Protein AF-A0A2E3CVV0-F1 (afdb_monomer)

Solvent-accessible surface area (backbone atoms only — not comparable to full-atom values): 10027 Å² total; per-residue (Å²): 138,84,68,78,67,68,61,59,61,60,56,59,52,54,53,59,51,50,53,52,52,54,53,58,74,68,54,82,71,82,82,63,102,51,69,77,78,46,50,66,54,51,52,50,51,53,50,53,51,46,52,53,47,38,51,51,54,25,54,55,29,40,74,74,34,69,70,51,14,52,44,26,61,72,45,52,31,55,51,50,50,51,52,53,50,51,54,51,49,54,51,52,52,51,52,51,50,56,50,50,53,55,56,52,54,54,53,51,53,55,52,49,54,54,51,54,55,48,48,54,50,51,50,51,53,51,52,56,55,71,70,46,87,83,75,82,71,86,88,84,85,81,87,88,80,83,79,90,76,82,82,81,72,91,78,75,91,75,87,80,90,82,84,136

Sequence (164 aa):
MMSREQRRHRFSRAGNTAHGYFNALFDFSFTKFITVQMFPVLYGVILASTLIGVIYFTVEAFLTSWWRGLFYLFVAGPVGFITVATITRALMEFYLVVFHIYEDMEEIRVISKRFSGLSESVESVAGITRRLPFLNGTNGKAPKDEPLAENPRTRRRRNKVEPY

Structure (mmCIF, N/CA/C/O backbone):
data_AF-A0A2E3CVV0-F1
#
_entry.id   AF-A0A2E3CVV0-F1
#
loop_
_atom_site.group_PDB
_atom_site.id
_atom_site.type_symbol
_atom_site.label_atom_id
_atom_site.label_alt_id
_atom_site.label_comp_id
_atom_site.label_asym_id
_atom_site.label_entity_id
_atom_site.label_seq_id
_atom_site.pdbx_PDB_ins_code
_atom_site.Cartn_x
_atom_site.Cartn_y
_atom_site.Cartn_z
_atom_site.occupancy
_atom_site.B_iso_or_equiv
_atom_site.auth_seq_id
_atom_site.auth_comp_id
_atom_site.auth_asym_id
_atom_site.auth_atom_id
_atom_site.pdbx_PDB_model_num
ATOM 1 N N . MET A 1 1 ? 20.629 -37.872 17.074 1.00 48.44 1 MET A N 1
ATOM 2 C CA . MET A 1 1 ? 19.850 -38.228 15.865 1.00 48.44 1 MET A CA 1
ATOM 3 C C . MET A 1 1 ? 18.415 -37.759 16.065 1.00 48.44 1 MET A C 1
ATOM 5 O O . MET A 1 1 ? 17.728 -38.307 16.911 1.00 48.44 1 MET A O 1
ATOM 9 N N . MET A 1 2 ? 17.994 -36.692 15.382 1.00 48.34 2 MET A N 1
ATOM 10 C CA . MET A 1 2 ? 16.674 -36.071 15.574 1.00 48.34 2 MET A CA 1
ATOM 11 C C . MET A 1 2 ? 15.685 -36.640 14.539 1.00 48.34 2 MET A C 1
ATOM 13 O O . MET A 1 2 ? 15.978 -36.632 13.342 1.00 48.34 2 MET A O 1
ATOM 17 N N . SER A 1 3 ? 14.571 -37.208 15.016 1.00 57.06 3 SER A N 1
ATOM 18 C CA . SER A 1 3 ? 13.634 -38.053 14.252 1.00 57.06 3 SER A CA 1
ATOM 19 C C . SER A 1 3 ? 12.920 -37.310 13.111 1.00 57.06 3 SER A C 1
ATOM 21 O O . SER A 1 3 ? 12.426 -36.192 13.270 1.00 57.06 3 SER A O 1
ATOM 23 N N . ARG A 1 4 ? 12.827 -37.977 11.952 1.00 62.34 4 ARG A N 1
ATOM 24 C CA . ARG A 1 4 ? 12.229 -37.494 10.691 1.00 62.34 4 ARG A CA 1
ATOM 25 C C . ARG A 1 4 ? 10.719 -37.205 10.783 1.00 62.34 4 ARG A C 1
ATOM 27 O O . ARG A 1 4 ? 10.177 -36.558 9.888 1.00 62.34 4 ARG A O 1
ATOM 34 N N . GLU A 1 5 ? 10.050 -37.613 11.859 1.00 58.28 5 GLU A N 1
ATOM 35 C CA . GLU A 1 5 ? 8.601 -37.435 12.048 1.00 58.28 5 GLU A CA 1
ATOM 36 C C . GLU A 1 5 ? 8.200 -36.021 12.494 1.00 58.28 5 GLU A C 1
ATOM 38 O O . GLU A 1 5 ? 7.159 -35.516 12.071 1.00 58.28 5 GLU A O 1
ATOM 43 N N . GLN A 1 6 ? 9.050 -35.303 13.238 1.00 57.31 6 GLN A N 1
ATOM 44 C CA . GLN A 1 6 ? 8.729 -33.937 13.686 1.00 57.31 6 GLN A CA 1
ATOM 45 C C . GLN A 1 6 ? 8.716 -32.904 12.549 1.00 57.31 6 GLN A C 1
ATOM 47 O O . GLN A 1 6 ? 8.021 -31.889 12.646 1.00 57.31 6 GLN A O 1
ATOM 52 N N . ARG A 1 7 ? 9.420 -33.155 11.433 1.00 56.53 7 ARG A N 1
ATOM 53 C CA . ARG A 1 7 ? 9.352 -32.268 10.259 1.00 56.53 7 ARG A CA 1
ATOM 54 C C . ARG A 1 7 ? 7.965 -32.270 9.621 1.00 56.53 7 ARG A C 1
ATOM 56 O O . ARG A 1 7 ? 7.523 -31.217 9.182 1.00 56.53 7 ARG A O 1
ATOM 63 N N . ARG A 1 8 ? 7.259 -33.403 9.590 1.00 58.50 8 ARG A N 1
ATOM 64 C CA . ARG A 1 8 ? 6.001 -33.531 8.832 1.00 58.50 8 ARG A CA 1
ATOM 65 C C . ARG A 1 8 ? 4.850 -32.708 9.425 1.00 58.50 8 ARG A C 1
ATOM 67 O O . ARG A 1 8 ? 4.084 -32.116 8.673 1.00 58.50 8 ARG A O 1
ATOM 74 N N . HIS A 1 9 ? 4.788 -32.553 10.748 1.00 51.44 9 HIS A N 1
ATOM 75 C CA . HIS A 1 9 ? 3.704 -31.802 11.397 1.00 51.44 9 HIS A CA 1
ATOM 76 C C . HIS A 1 9 ? 3.793 -30.272 11.255 1.00 51.44 9 HIS A C 1
ATOM 78 O O . HIS A 1 9 ? 2.755 -29.608 11.267 1.00 51.44 9 HIS A O 1
ATOM 84 N N . ARG A 1 10 ? 4.990 -29.685 11.086 1.00 53.00 10 ARG A N 1
ATOM 85 C CA . ARG A 1 10 ? 5.112 -28.231 10.842 1.00 53.00 10 ARG A CA 1
ATOM 86 C C . ARG A 1 10 ? 4.611 -27.830 9.455 1.00 53.00 10 ARG A C 1
ATOM 88 O O . ARG A 1 10 ? 4.008 -26.770 9.324 1.00 53.00 10 ARG A O 1
ATOM 95 N N . PHE A 1 11 ? 4.819 -28.674 8.445 1.00 53.50 11 PHE A N 1
ATOM 96 C CA . PHE A 1 11 ? 4.425 -28.355 7.071 1.00 53.50 11 PHE A CA 1
ATOM 97 C C . PHE A 1 11 ? 2.909 -28.471 6.840 1.00 53.50 11 PHE A C 1
ATOM 99 O O . PHE A 1 11 ? 2.345 -27.620 6.158 1.00 53.50 11 PHE A O 1
ATOM 106 N N . SER A 1 12 ? 2.215 -29.431 7.469 1.00 54.97 12 SER A N 1
ATOM 107 C CA . SER A 1 12 ? 0.751 -29.558 7.316 1.00 54.97 12 SER A CA 1
ATOM 108 C C . SER A 1 12 ? -0.053 -28.448 7.998 1.00 54.97 12 SER A C 1
ATOM 110 O O . SER A 1 12 ? -1.138 -28.115 7.529 1.00 54.97 12 SER A O 1
ATOM 112 N N . ARG A 1 13 ? 0.464 -27.828 9.070 1.00 56.12 13 ARG A N 1
ATOM 113 C CA . ARG A 1 13 ? -0.192 -26.653 9.670 1.00 56.12 13 ARG A CA 1
ATOM 114 C C . ARG A 1 13 ? -0.115 -25.430 8.757 1.00 56.12 13 ARG A C 1
ATOM 116 O O . ARG A 1 13 ? -1.115 -24.748 8.608 1.00 56.12 13 ARG A O 1
ATOM 123 N N . ALA A 1 14 ? 1.026 -25.192 8.108 1.00 54.91 14 ALA A N 1
ATOM 124 C CA . ALA A 1 14 ? 1.207 -24.041 7.221 1.00 54.91 14 ALA A CA 1
ATOM 125 C C . ALA A 1 14 ? 0.253 -24.059 6.009 1.00 54.91 14 ALA A C 1
ATOM 127 O O . ALA A 1 14 ? -0.273 -23.011 5.642 1.00 54.91 14 ALA A O 1
ATOM 128 N N . GLY A 1 15 ? -0.017 -25.239 5.434 1.00 56.47 15 GLY A N 1
ATOM 129 C CA . GLY A 1 15 ? -0.953 -25.389 4.313 1.00 56.47 15 GLY A CA 1
ATOM 130 C C . GLY A 1 15 ? -2.397 -25.040 4.684 1.00 56.47 15 GLY A C 1
ATOM 131 O O . GLY A 1 15 ? -3.024 -24.223 4.014 1.00 56.47 15 GLY A O 1
ATOM 132 N N . ASN A 1 16 ? -2.909 -25.577 5.796 1.00 62.16 16 ASN A N 1
ATOM 133 C CA . ASN A 1 16 ? -4.282 -25.296 6.234 1.00 62.16 16 ASN A CA 1
ATOM 134 C C . ASN A 1 16 ? -4.479 -23.830 6.651 1.00 62.16 16 ASN A C 1
ATOM 136 O O . ASN A 1 16 ? -5.544 -23.267 6.401 1.00 62.16 16 ASN A O 1
ATOM 140 N N . THR A 1 17 ? -3.460 -23.185 7.231 1.00 61.31 17 THR A N 1
ATOM 141 C CA . TH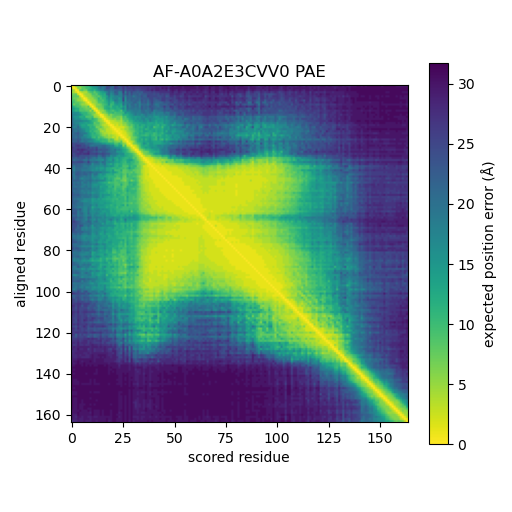R A 1 17 ? -3.536 -21.753 7.551 1.00 61.31 17 THR A CA 1
ATOM 142 C C . THR A 1 17 ? -3.510 -20.895 6.285 1.00 61.31 17 THR A C 1
ATOM 144 O O . THR A 1 17 ? -4.312 -19.974 6.174 1.00 61.31 17 THR A O 1
ATOM 147 N N . ALA A 1 18 ? -2.662 -21.222 5.299 1.00 59.72 18 ALA A N 1
ATOM 148 C CA . ALA A 1 18 ? -2.640 -20.537 4.003 1.00 59.72 18 ALA A CA 1
ATOM 149 C C . ALA A 1 18 ? -4.011 -20.592 3.311 1.00 59.72 18 ALA A C 1
ATOM 151 O O . ALA A 1 18 ? -4.519 -19.556 2.892 1.00 59.72 18 ALA A O 1
ATOM 152 N N . HIS A 1 19 ? -4.655 -21.764 3.275 1.00 62.66 19 HIS A N 1
ATOM 153 C CA . HIS A 1 19 ? -6.009 -21.908 2.730 1.00 62.66 19 HIS A CA 1
ATOM 154 C C . HIS A 1 19 ? -7.048 -21.045 3.463 1.00 62.66 19 HIS A C 1
ATOM 156 O O . HIS A 1 19 ? -7.883 -20.427 2.807 1.00 62.66 19 HIS A O 1
ATOM 162 N N . GLY A 1 20 ? -6.972 -20.938 4.794 1.00 65.06 20 GLY A N 1
ATOM 163 C CA . GLY A 1 20 ? -7.828 -20.031 5.568 1.00 65.06 20 GLY A CA 1
ATOM 164 C C . GLY A 1 20 ? -7.610 -18.550 5.232 1.00 65.06 20 GLY A C 1
ATOM 165 O O . GLY A 1 20 ? -8.580 -17.805 5.113 1.00 65.06 20 GLY A O 1
ATOM 166 N N . TYR A 1 21 ? -6.358 -18.128 5.013 1.00 58.56 21 TYR A N 1
ATOM 167 C CA . TYR A 1 21 ? -6.030 -16.755 4.605 1.00 58.56 21 TYR A CA 1
ATOM 168 C C . TYR A 1 21 ? -6.522 -16.422 3.194 1.00 58.56 21 TYR A C 1
ATOM 170 O O . TYR A 1 21 ? -7.064 -15.340 2.984 1.00 58.56 21 TYR A O 1
ATOM 178 N N . PHE A 1 22 ? -6.376 -17.343 2.238 1.00 65.75 22 PHE A N 1
ATOM 179 C CA . PHE A 1 22 ? -6.917 -17.154 0.889 1.00 65.75 22 PHE A CA 1
ATOM 180 C C . PHE A 1 22 ? -8.444 -17.080 0.905 1.00 65.75 22 PHE A C 1
ATOM 182 O O . PHE A 1 22 ? -9.014 -16.227 0.235 1.00 65.75 22 PHE A O 1
ATOM 189 N N . ASN A 1 23 ? -9.113 -17.906 1.711 1.00 64.38 23 ASN A N 1
ATOM 190 C CA . ASN A 1 23 ? -10.570 -17.863 1.811 1.00 64.38 23 ASN A CA 1
ATOM 191 C C . ASN A 1 23 ? -11.074 -16.551 2.447 1.00 64.38 23 ASN A C 1
ATOM 193 O O . ASN A 1 23 ? -12.105 -16.039 2.036 1.00 64.38 23 ASN A O 1
ATOM 197 N N . ALA A 1 24 ? -10.322 -15.973 3.393 1.00 60.75 24 ALA A N 1
ATOM 198 C CA . ALA A 1 24 ? -10.613 -14.652 3.960 1.00 60.75 24 ALA A CA 1
ATOM 199 C C . ALA A 1 24 ? -10.337 -13.494 2.976 1.00 60.75 24 ALA A C 1
ATOM 201 O O . ALA A 1 24 ? -11.062 -12.506 2.979 1.00 60.75 24 ALA A O 1
ATOM 202 N N . LEU A 1 25 ? -9.325 -13.620 2.108 1.00 59.69 25 LEU A N 1
ATOM 203 C CA . LEU A 1 25 ? -9.028 -12.662 1.029 1.00 59.69 25 LEU A CA 1
ATOM 204 C C . LEU A 1 25 ? -10.140 -12.580 -0.030 1.00 59.69 25 LEU A C 1
ATOM 206 O O . LEU A 1 25 ? -10.343 -11.518 -0.612 1.00 59.69 25 LEU A O 1
ATOM 210 N N . PHE A 1 26 ? -10.836 -13.691 -0.290 1.00 60.44 26 PHE A N 1
ATOM 211 C CA . PHE A 1 26 ? -11.958 -13.770 -1.234 1.00 60.44 26 PHE A CA 1
ATOM 212 C C . PHE A 1 26 ? -13.337 -13.646 -0.558 1.00 60.44 26 PHE A C 1
ATOM 214 O O . PHE A 1 26 ? -14.360 -13.821 -1.222 1.00 60.44 26 PHE A O 1
ATOM 221 N N . ASP A 1 27 ? -13.394 -13.323 0.738 1.00 57.69 27 ASP A N 1
ATOM 222 C CA . ASP A 1 27 ? -14.650 -13.034 1.431 1.00 57.69 27 ASP A CA 1
ATOM 223 C C . ASP A 1 27 ? -15.078 -11.579 1.166 1.00 57.69 27 ASP A C 1
ATOM 225 O O . ASP A 1 27 ? -14.748 -10.646 1.898 1.00 57.69 27 ASP A O 1
ATOM 229 N N . PHE A 1 28 ? -15.824 -11.378 0.078 1.00 51.34 28 PHE A N 1
ATOM 230 C CA . PHE A 1 28 ? -16.391 -10.085 -0.332 1.00 51.34 28 PHE A CA 1
ATOM 231 C C . PHE A 1 28 ? -17.618 -9.659 0.497 1.00 51.34 28 PHE A C 1
ATOM 233 O O . PHE A 1 28 ? -18.331 -8.734 0.112 1.00 51.34 28 PHE A O 1
ATOM 240 N N . SER A 1 29 ? -17.908 -10.333 1.614 1.00 47.19 29 SER A N 1
ATOM 241 C CA . SER A 1 29 ? -19.124 -10.100 2.396 1.00 47.19 29 SER A CA 1
ATOM 242 C C . SER A 1 29 ? -19.142 -8.750 3.127 1.00 47.19 29 SER A C 1
ATOM 244 O O . SER A 1 29 ? -20.225 -8.263 3.433 1.00 47.19 29 SER A O 1
ATOM 246 N N . PHE A 1 30 ? -17.997 -8.110 3.417 1.00 49.75 30 PHE A N 1
ATOM 247 C CA . PHE A 1 30 ? -17.892 -6.802 4.115 1.00 49.75 30 PHE A CA 1
ATOM 248 C C . PHE A 1 30 ? -18.774 -6.634 5.383 1.00 49.75 30 PHE A C 1
ATOM 250 O O . PHE A 1 30 ? -18.946 -5.525 5.879 1.00 49.75 30 PHE A O 1
ATOM 257 N N . THR A 1 31 ? -19.341 -7.711 5.940 1.00 46.03 31 THR A N 1
ATOM 258 C CA . THR A 1 31 ? -20.410 -7.638 6.958 1.00 46.03 31 THR A CA 1
ATOM 259 C C . THR A 1 31 ? -19.859 -7.725 8.386 1.00 46.03 31 THR A C 1
ATOM 261 O O . THR A 1 31 ? -20.591 -7.590 9.364 1.00 46.03 31 THR A O 1
ATOM 264 N N . LYS A 1 32 ? -18.546 -7.909 8.555 1.00 42.16 32 LYS A N 1
ATOM 265 C CA . LYS A 1 32 ? -17.911 -7.983 9.873 1.00 42.16 32 LYS A CA 1
ATOM 266 C C . LYS A 1 32 ? -16.689 -7.074 9.894 1.00 42.16 32 LYS A C 1
ATOM 268 O O . LYS A 1 32 ? -15.877 -7.142 8.979 1.00 42.16 32 LYS A O 1
ATOM 273 N N . PHE A 1 33 ? -16.571 -6.244 10.932 1.00 49.91 33 PHE A N 1
ATOM 274 C CA . PHE A 1 33 ? -15.426 -5.379 11.246 1.00 49.91 33 PHE A CA 1
ATOM 275 C C . PHE A 1 33 ? -14.129 -6.206 11.417 1.00 49.91 33 PHE A C 1
ATOM 277 O O . PHE A 1 33 ? -13.645 -6.427 12.520 1.00 49.91 33 PHE A O 1
ATOM 284 N N . ILE A 1 34 ? -13.599 -6.719 10.304 1.00 52.84 34 ILE A N 1
ATOM 285 C CA . ILE A 1 34 ? -12.354 -7.496 10.147 1.00 52.84 34 ILE A CA 1
ATOM 286 C C . ILE A 1 34 ? -11.279 -6.604 9.481 1.00 52.84 34 ILE A C 1
ATOM 288 O O . ILE A 1 34 ? -10.217 -7.059 9.063 1.00 52.84 34 ILE A O 1
ATOM 292 N N . THR A 1 35 ? -11.526 -5.296 9.382 1.00 59.22 35 THR A N 1
ATOM 293 C CA . THR A 1 35 ? -10.720 -4.368 8.582 1.00 59.22 35 THR A CA 1
ATOM 294 C C . THR A 1 35 ? -9.247 -4.346 9.020 1.00 59.22 35 THR A C 1
ATOM 296 O O . THR A 1 35 ? -8.372 -4.418 8.163 1.00 59.22 35 THR A O 1
ATOM 299 N N . VAL A 1 36 ? -8.941 -4.378 10.330 1.00 62.25 36 VAL A N 1
ATOM 300 C CA . VAL A 1 36 ? -7.543 -4.337 10.822 1.00 62.25 36 VAL A CA 1
ATOM 301 C C . VAL A 1 36 ? -6.737 -5.586 10.489 1.00 62.25 36 VAL A C 1
ATOM 303 O O . VAL A 1 36 ? -5.564 -5.498 10.128 1.00 62.25 36 VAL A O 1
ATOM 306 N N . GLN A 1 37 ? -7.361 -6.760 10.578 1.00 64.38 37 GLN A N 1
ATOM 307 C CA . GLN A 1 37 ? -6.665 -8.034 10.400 1.00 64.38 37 GLN A CA 1
ATOM 308 C C . GLN A 1 37 ? -6.248 -8.276 8.941 1.00 64.38 37 GLN A C 1
ATOM 310 O O . GLN A 1 37 ? -5.296 -9.016 8.687 1.00 64.38 37 GLN A O 1
ATOM 315 N N . MET A 1 38 ? -6.937 -7.650 7.983 1.00 68.19 38 MET A N 1
ATOM 316 C CA . MET A 1 38 ? -6.670 -7.812 6.552 1.00 68.19 38 MET A CA 1
ATOM 317 C C . MET A 1 38 ? -5.581 -6.873 6.019 1.00 68.19 38 MET A C 1
ATOM 319 O O . MET A 1 38 ? -4.959 -7.206 5.010 1.00 68.19 38 MET A O 1
ATOM 323 N N . PHE A 1 39 ? -5.273 -5.753 6.687 1.00 77.06 39 PHE A N 1
ATOM 324 C CA . PHE A 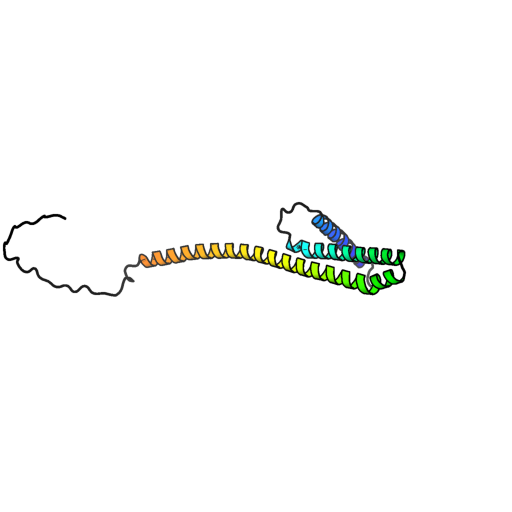1 39 ? -4.254 -4.808 6.197 1.00 77.06 39 PHE A CA 1
ATOM 325 C C . PHE A 1 39 ? -2.853 -5.419 6.010 1.00 77.06 39 PHE A C 1
ATOM 327 O O . PHE A 1 39 ? -2.247 -5.153 4.970 1.00 77.06 39 PHE A O 1
ATOM 334 N N . PRO A 1 40 ? -2.320 -6.271 6.914 1.00 77.00 40 PRO A N 1
ATOM 335 C CA . PRO A 1 40 ? -1.025 -6.918 6.692 1.00 77.00 40 PRO A CA 1
ATOM 336 C C . PRO A 1 40 ? -1.024 -7.831 5.462 1.00 77.00 40 PRO A C 1
ATOM 338 O O . PRO A 1 40 ? -0.031 -7.905 4.737 1.00 77.00 40 PRO A O 1
ATOM 341 N N . VAL A 1 41 ? -2.147 -8.508 5.212 1.00 80.56 41 VAL A N 1
ATOM 342 C CA . VAL A 1 41 ? -2.311 -9.400 4.061 1.00 80.56 41 VAL A CA 1
ATOM 343 C C . VAL A 1 41 ? -2.379 -8.583 2.774 1.00 80.56 41 VAL A C 1
ATOM 345 O O . VAL A 1 41 ? -1.648 -8.871 1.828 1.00 80.56 41 VAL A O 1
ATOM 348 N N . LEU A 1 42 ? -3.185 -7.520 2.758 1.00 84.56 42 LEU A N 1
ATOM 349 C CA . LEU A 1 42 ? -3.311 -6.611 1.621 1.00 84.56 42 LEU A CA 1
ATOM 350 C C . LEU A 1 42 ? -1.972 -5.942 1.278 1.00 84.56 42 LEU A C 1
ATOM 352 O O . LEU A 1 42 ? -1.576 -5.922 0.113 1.00 84.56 42 LEU A O 1
ATOM 356 N N . TYR A 1 43 ? -1.236 -5.471 2.287 1.00 85.88 43 TYR A N 1
ATOM 357 C CA . TYR A 1 43 ? 0.119 -4.945 2.117 1.00 85.88 43 TYR A CA 1
ATOM 358 C C . TYR A 1 43 ? 1.054 -5.982 1.480 1.00 85.88 43 TYR A C 1
ATOM 360 O O . TYR A 1 43 ? 1.762 -5.672 0.521 1.00 85.88 43 TYR A O 1
ATOM 368 N N . GLY A 1 44 ? 1.017 -7.227 1.966 1.00 85.19 44 GLY A N 1
ATOM 369 C CA . GLY A 1 44 ? 1.797 -8.330 1.406 1.00 85.19 44 GLY A CA 1
ATOM 370 C C . GLY A 1 44 ? 1.460 -8.622 -0.059 1.00 85.19 44 GLY A C 1
ATOM 371 O O . GLY A 1 44 ? 2.370 -8.786 -0.871 1.00 85.19 44 GLY A O 1
ATOM 372 N N . VAL A 1 45 ? 0.173 -8.631 -0.420 1.00 89.12 45 VAL A N 1
ATOM 373 C CA . VAL A 1 45 ? -0.286 -8.852 -1.802 1.00 89.12 45 VAL A CA 1
ATOM 374 C C . VAL A 1 45 ? 0.154 -7.714 -2.725 1.00 89.12 45 VAL A C 1
ATOM 376 O O . VAL A 1 45 ? 0.663 -7.983 -3.815 1.00 89.12 45 VAL A O 1
ATOM 379 N N . ILE A 1 46 ? 0.018 -6.455 -2.298 1.00 90.81 46 ILE A N 1
ATOM 380 C CA . ILE A 1 46 ? 0.451 -5.288 -3.085 1.00 90.81 46 ILE A CA 1
ATOM 381 C C . ILE A 1 46 ? 1.968 -5.315 -3.290 1.00 90.81 46 ILE A C 1
ATOM 383 O O . ILE A 1 46 ? 2.433 -5.129 -4.416 1.00 90.81 46 ILE A O 1
ATOM 387 N N . LEU A 1 47 ? 2.750 -5.606 -2.246 1.00 91.75 47 LEU A N 1
ATOM 388 C CA . LEU A 1 47 ? 4.206 -5.719 -2.365 1.00 91.75 47 LEU A CA 1
ATOM 389 C C . LEU A 1 47 ? 4.632 -6.859 -3.286 1.00 91.75 47 LEU A C 1
ATOM 391 O O . LEU A 1 47 ? 5.496 -6.657 -4.138 1.00 91.75 47 LEU A O 1
ATOM 395 N N . ALA A 1 48 ? 4.032 -8.041 -3.139 1.00 93.44 48 ALA A N 1
ATOM 396 C CA . ALA A 1 48 ? 4.329 -9.178 -4.002 1.00 93.44 48 ALA A CA 1
ATOM 397 C C . ALA A 1 48 ? 4.000 -8.857 -5.467 1.00 93.44 48 ALA A C 1
ATOM 399 O O . ALA A 1 48 ? 4.820 -9.096 -6.353 1.00 93.44 48 ALA A O 1
ATOM 400 N N . SER A 1 49 ? 2.845 -8.236 -5.712 1.00 94.50 49 SER A N 1
ATOM 401 C CA . SER A 1 49 ? 2.427 -7.799 -7.050 1.00 94.50 49 SER A CA 1
ATOM 402 C C . SER A 1 49 ? 3.375 -6.745 -7.623 1.00 94.50 49 SER A C 1
ATOM 404 O O . SER A 1 49 ? 3.755 -6.823 -8.788 1.00 94.50 49 SER A O 1
ATOM 406 N N . THR A 1 50 ? 3.822 -5.796 -6.797 1.00 94.88 50 THR A N 1
ATOM 407 C CA . THR A 1 50 ? 4.797 -4.767 -7.189 1.00 94.88 50 THR A CA 1
ATOM 408 C C . THR A 1 50 ? 6.141 -5.395 -7.545 1.00 94.88 50 THR A C 1
ATOM 410 O O . THR A 1 50 ? 6.731 -5.034 -8.558 1.00 94.88 50 THR A O 1
ATOM 413 N N . LEU A 1 51 ? 6.614 -6.365 -6.759 1.00 94.75 51 LEU A N 1
ATOM 414 C CA . LEU A 1 51 ? 7.867 -7.069 -7.028 1.00 94.75 51 LEU A CA 1
ATOM 415 C C . LEU A 1 51 ? 7.811 -7.815 -8.367 1.00 94.75 51 LEU A C 1
ATOM 417 O O . LEU A 1 51 ? 8.732 -7.702 -9.176 1.00 94.75 51 LEU A O 1
ATOM 421 N N . ILE A 1 52 ? 6.708 -8.525 -8.625 1.00 97.06 52 ILE A N 1
ATOM 422 C CA . ILE A 1 52 ? 6.465 -9.201 -9.906 1.00 97.06 52 ILE A CA 1
ATOM 423 C C . ILE A 1 52 ? 6.426 -8.177 -11.049 1.00 97.06 52 ILE A C 1
ATOM 425 O O . ILE A 1 52 ? 7.069 -8.385 -12.077 1.00 97.06 52 ILE A O 1
ATOM 429 N N . GLY A 1 53 ? 5.733 -7.051 -10.857 1.00 96.00 53 GLY A N 1
ATOM 430 C CA . GLY A 1 53 ? 5.668 -5.962 -11.831 1.00 96.00 53 GLY A CA 1
ATOM 431 C C . GLY A 1 53 ? 7.045 -5.386 -12.165 1.00 96.00 53 GLY A C 1
ATOM 432 O O . GLY A 1 53 ? 7.382 -5.243 -13.337 1.00 96.00 53 GLY A O 1
ATOM 433 N N . VAL A 1 54 ? 7.883 -5.120 -11.161 1.00 95.69 54 VAL A N 1
ATOM 434 C CA . VAL A 1 54 ? 9.252 -4.612 -11.361 1.00 95.69 54 VAL A CA 1
ATOM 435 C C . VAL A 1 54 ? 10.100 -5.595 -12.164 1.00 95.69 54 VAL A C 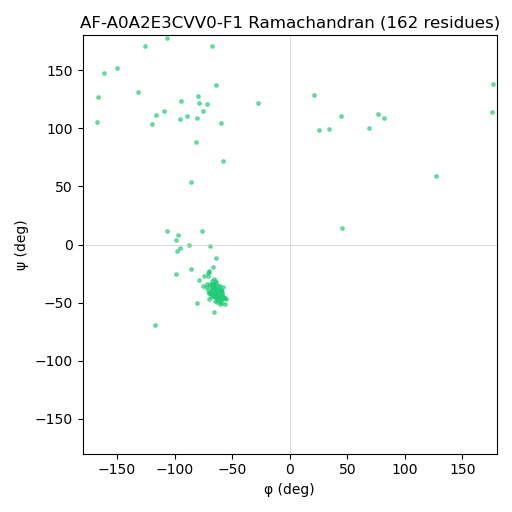1
ATOM 437 O O . VAL A 1 54 ? 10.817 -5.176 -13.074 1.00 95.69 54 VAL A O 1
ATOM 440 N N . ILE A 1 5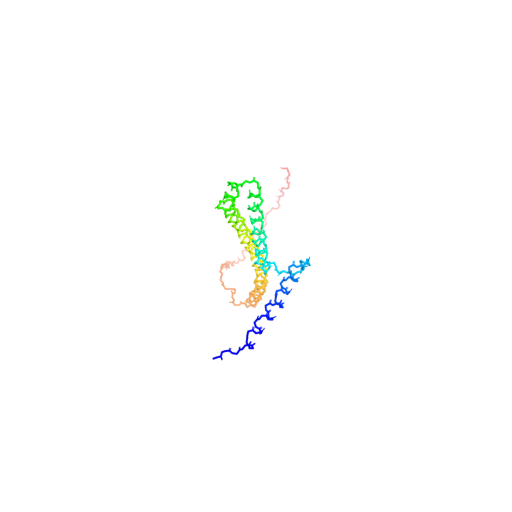5 ? 10.005 -6.895 -11.871 1.00 96.12 55 ILE A N 1
ATOM 441 C CA . ILE A 1 55 ? 10.707 -7.930 -12.642 1.00 96.12 55 ILE A CA 1
ATOM 442 C C . ILE A 1 55 ? 10.217 -7.925 -14.093 1.00 96.12 55 ILE A C 1
ATOM 444 O O . ILE A 1 55 ? 11.038 -7.894 -15.008 1.00 96.12 55 ILE A O 1
ATOM 448 N N . TYR A 1 56 ? 8.900 -7.893 -14.307 1.00 96.75 56 TYR A N 1
ATOM 449 C CA . TYR A 1 56 ? 8.302 -7.838 -15.641 1.00 96.75 56 TYR A CA 1
ATOM 450 C C . TYR A 1 56 ? 8.803 -6.630 -16.449 1.00 96.75 56 TYR A C 1
ATOM 452 O O . TYR A 1 56 ? 9.318 -6.806 -17.553 1.00 96.75 56 TYR A O 1
ATOM 460 N N . PHE A 1 57 ? 8.744 -5.422 -15.879 1.00 94.06 57 PHE A N 1
ATOM 461 C CA . PHE A 1 57 ? 9.229 -4.205 -16.543 1.00 94.06 57 PHE A CA 1
ATOM 462 C C . PHE A 1 57 ? 10.736 -4.230 -16.793 1.00 94.06 57 PHE A C 1
ATOM 464 O O . PHE A 1 57 ? 11.209 -3.721 -17.804 1.00 94.06 57 PHE A O 1
ATOM 471 N N . THR A 1 58 ? 11.504 -4.845 -15.895 1.00 94.94 58 THR A N 1
ATOM 472 C CA . THR A 1 58 ? 12.950 -4.988 -16.072 1.00 94.94 58 THR A CA 1
ATOM 473 C C . THR A 1 58 ? 13.265 -5.906 -17.253 1.00 94.94 58 THR A C 1
ATOM 475 O O . THR A 1 58 ? 14.102 -5.563 -18.086 1.00 94.94 58 THR A O 1
ATOM 478 N N . VAL A 1 59 ? 12.571 -7.042 -17.375 1.00 96.06 59 VAL A N 1
ATOM 479 C CA . VAL A 1 59 ? 12.723 -7.956 -18.519 1.00 96.06 59 VAL A CA 1
ATOM 480 C C . VAL A 1 59 ? 12.316 -7.266 -19.824 1.00 96.06 59 VAL A C 1
ATOM 482 O O . VAL A 1 59 ? 13.071 -7.309 -20.792 1.00 96.06 59 VAL A O 1
ATOM 485 N N . GLU A 1 60 ? 11.178 -6.573 -19.846 1.00 96.19 60 GLU A N 1
ATOM 486 C CA . GLU A 1 60 ? 10.704 -5.813 -21.014 1.00 96.19 60 GLU A CA 1
ATOM 487 C C . GLU A 1 60 ? 11.698 -4.714 -21.438 1.00 96.19 60 GLU A C 1
ATOM 489 O O . GLU A 1 60 ? 12.000 -4.548 -22.626 1.00 96.19 60 GLU A O 1
ATOM 494 N N . ALA A 1 61 ? 12.316 -4.038 -20.466 1.00 94.81 61 ALA A N 1
ATOM 495 C CA . ALA A 1 61 ? 13.371 -3.063 -20.714 1.00 94.81 61 ALA A CA 1
ATOM 496 C C . ALA A 1 61 ? 14.619 -3.690 -21.362 1.00 94.81 61 ALA A C 1
ATOM 498 O O . ALA A 1 61 ? 15.166 -3.094 -22.294 1.00 94.81 61 ALA A O 1
ATOM 499 N N . PHE A 1 62 ? 15.044 -4.884 -20.927 1.00 95.44 62 PHE A N 1
ATOM 500 C CA . PHE A 1 62 ? 16.163 -5.614 -21.542 1.00 95.44 62 PHE A CA 1
ATOM 501 C C . PHE A 1 62 ? 15.862 -6.083 -22.969 1.00 95.44 62 PHE A C 1
ATOM 503 O O . PHE A 1 62 ? 16.759 -6.052 -23.810 1.00 95.44 62 PHE A O 1
ATOM 510 N N . LEU A 1 63 ? 14.617 -6.480 -23.252 1.00 95.75 63 LEU A N 1
ATOM 511 C CA . LEU A 1 63 ? 14.188 -6.856 -24.605 1.00 95.75 63 LEU A CA 1
ATOM 512 C C . LEU A 1 63 ? 14.212 -5.664 -25.569 1.00 95.75 63 LEU A C 1
ATOM 514 O O . LEU A 1 63 ? 14.448 -5.842 -26.761 1.00 95.75 63 LEU A O 1
ATOM 518 N N . THR A 1 64 ? 13.999 -4.452 -25.054 1.00 93.81 64 THR A N 1
ATOM 519 C CA . THR A 1 64 ? 14.042 -3.226 -25.857 1.00 93.81 64 THR A CA 1
ATOM 520 C C . THR A 1 64 ? 15.473 -2.744 -26.087 1.00 93.81 64 THR A C 1
ATOM 522 O O . THR A 1 64 ? 15.851 -2.440 -27.218 1.00 93.81 64 THR A O 1
ATOM 525 N N . SER A 1 65 ? 16.286 -2.630 -25.031 1.00 94.44 65 SER A N 1
ATOM 526 C CA . SER A 1 65 ? 17.708 -2.308 -25.173 1.00 94.44 65 SER A CA 1
ATOM 527 C C . SER A 1 65 ? 18.528 -2.669 -23.937 1.00 94.44 65 SER A C 1
ATOM 529 O O . SER A 1 65 ? 18.086 -2.534 -22.795 1.00 94.44 65 SER A O 1
ATOM 531 N N . TRP A 1 66 ? 19.788 -3.051 -24.168 1.00 92.62 66 TRP A N 1
ATOM 532 C CA . TRP A 1 66 ? 20.723 -3.429 -23.105 1.00 92.62 66 TRP A CA 1
ATOM 533 C C . TRP A 1 66 ? 20.896 -2.333 -22.038 1.00 92.62 66 TRP A C 1
ATOM 535 O O . TRP A 1 66 ? 20.782 -2.597 -20.842 1.00 92.62 66 TRP A O 1
ATOM 545 N N . TRP A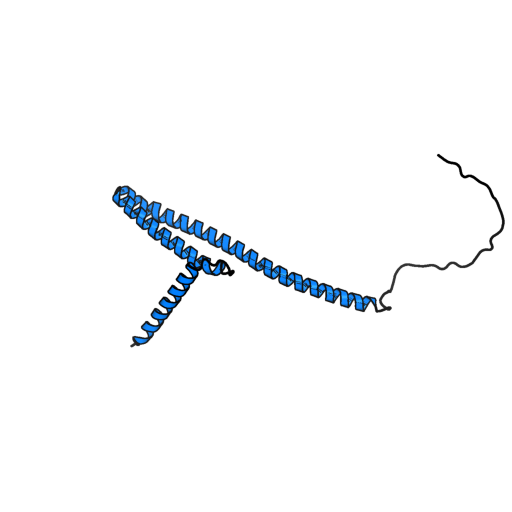 1 67 ? 21.101 -1.081 -22.463 1.00 94.31 67 TRP A N 1
ATOM 546 C CA . TRP A 1 67 ? 21.277 0.056 -21.553 1.00 94.31 67 TRP A CA 1
ATOM 547 C C . TRP A 1 67 ? 20.018 0.387 -20.747 1.00 94.31 67 TRP A C 1
ATOM 549 O O . TRP A 1 67 ? 20.114 0.736 -19.569 1.00 94.31 67 TRP A O 1
ATOM 559 N N . ARG A 1 68 ? 18.830 0.255 -21.351 1.00 91.88 68 ARG A N 1
ATOM 560 C CA . ARG A 1 68 ? 17.557 0.525 -20.670 1.00 91.88 68 ARG A CA 1
ATOM 561 C C . ARG A 1 68 ? 17.245 -0.547 -19.631 1.00 91.88 68 ARG A C 1
ATOM 563 O O . ARG A 1 68 ? 16.796 -0.200 -18.541 1.00 91.88 68 ARG A O 1
ATOM 570 N N . GLY A 1 69 ? 17.538 -1.812 -19.931 1.00 94.31 69 GLY A N 1
ATOM 571 C CA . GLY A 1 69 ? 17.447 -2.904 -18.961 1.00 94.31 69 GLY A CA 1
ATOM 572 C C . GLY A 1 69 ? 18.326 -2.667 -17.732 1.00 94.31 69 GLY A C 1
ATOM 573 O O . GLY A 1 69 ? 17.849 -2.775 -16.605 1.00 94.31 69 GLY A O 1
ATOM 574 N N . LEU A 1 70 ? 19.577 -2.236 -17.934 1.00 95.31 70 LEU A N 1
ATOM 575 C CA . LEU A 1 70 ? 20.497 -1.920 -16.837 1.00 95.31 70 LEU A CA 1
ATOM 576 C C . LEU A 1 70 ? 19.983 -0.760 -15.965 1.00 95.31 70 LEU A C 1
ATOM 578 O O . LEU A 1 70 ? 20.009 -0.841 -14.738 1.00 95.31 70 LEU A O 1
ATOM 582 N N . PHE A 1 71 ? 19.454 0.295 -16.591 1.00 95.62 71 PHE A N 1
ATOM 583 C CA . PHE A 1 71 ? 18.829 1.408 -15.874 1.00 95.62 71 PHE A CA 1
ATOM 584 C C . PHE A 1 71 ? 17.616 0.956 -15.045 1.00 95.62 71 PHE A C 1
ATOM 586 O O . PHE A 1 71 ? 17.484 1.342 -13.883 1.00 95.62 71 PHE A O 1
ATOM 593 N N . TYR A 1 72 ? 16.748 0.110 -15.604 1.00 94.81 72 TYR A N 1
ATOM 594 C CA . TYR A 1 72 ? 15.602 -0.426 -14.870 1.00 94.81 72 TYR A CA 1
ATOM 595 C C . TYR A 1 72 ? 16.020 -1.352 -13.727 1.00 94.81 72 TYR A C 1
ATOM 597 O O . TYR A 1 72 ? 15.455 -1.264 -12.644 1.00 94.81 72 TYR A O 1
ATOM 605 N N . LEU A 1 73 ? 17.042 -2.182 -13.920 1.00 94.62 73 LEU A N 1
ATOM 606 C CA . LEU A 1 73 ? 17.494 -3.125 -12.902 1.00 94.62 73 LEU A CA 1
ATOM 607 C C . LEU A 1 73 ? 18.111 -2.432 -11.676 1.00 94.62 73 LEU A C 1
ATOM 609 O O . LEU A 1 73 ? 17.836 -2.833 -10.548 1.00 94.62 73 LEU A O 1
ATOM 613 N N . PHE A 1 74 ? 18.939 -1.403 -11.885 1.00 95.06 74 PHE A N 1
ATOM 614 C CA . PHE A 1 74 ? 19.689 -0.761 -10.795 1.00 95.06 74 PHE A CA 1
ATOM 615 C C . PHE A 1 74 ? 19.060 0.526 -10.266 1.00 95.06 74 PHE A C 1
ATOM 617 O O . PHE A 1 74 ? 19.304 0.886 -9.117 1.00 95.06 74 PHE A O 1
ATOM 624 N N . VAL A 1 75 ? 18.269 1.226 -11.081 1.00 95.44 75 VAL A N 1
ATOM 625 C CA . VAL A 1 75 ? 17.720 2.538 -10.720 1.00 95.44 75 VAL A CA 1
ATOM 626 C C . VAL A 1 75 ? 16.201 2.477 -10.658 1.00 95.44 75 VAL A C 1
ATOM 628 O O . VAL A 1 75 ? 15.639 2.545 -9.568 1.00 95.44 75 VAL A O 1
ATOM 631 N N . ALA A 1 76 ? 15.519 2.313 -11.794 1.00 94.31 76 ALA A N 1
ATOM 632 C CA . ALA A 1 76 ? 14.065 2.492 -11.837 1.00 94.31 76 ALA A CA 1
ATOM 633 C C . ALA A 1 76 ? 13.299 1.422 -11.044 1.00 94.31 76 ALA A C 1
ATOM 635 O O . ALA A 1 76 ? 12.320 1.741 -10.377 1.00 94.31 76 ALA A O 1
ATOM 636 N N . GLY A 1 77 ? 13.751 0.169 -11.078 1.00 94.94 77 GLY A N 1
ATOM 637 C CA . GLY A 1 77 ? 13.151 -0.955 -10.366 1.00 94.94 77 GLY A CA 1
ATOM 638 C C . GLY A 1 77 ? 13.255 -0.805 -8.849 1.00 94.94 77 GLY A C 1
ATOM 639 O O . GLY A 1 77 ? 12.215 -0.760 -8.192 1.00 94.94 77 GLY A O 1
ATOM 640 N N . PRO A 1 78 ? 14.467 -0.666 -8.273 1.00 95.38 78 PRO A N 1
ATOM 641 C CA . PRO A 1 78 ? 14.637 -0.436 -6.840 1.00 95.38 78 PRO A CA 1
ATOM 642 C C . PRO A 1 78 ? 13.937 0.835 -6.351 1.00 95.38 78 PRO A C 1
ATOM 644 O O . PRO A 1 78 ? 13.221 0.785 -5.352 1.00 95.38 78 PRO A O 1
ATOM 647 N N . VAL A 1 79 ? 14.082 1.956 -7.071 1.00 97.38 79 VAL A N 1
ATOM 648 C CA . VAL A 1 79 ? 13.420 3.220 -6.709 1.00 97.38 79 VAL A CA 1
ATOM 649 C C . VAL A 1 79 ? 11.903 3.063 -6.771 1.00 97.38 79 VAL A C 1
ATOM 651 O O . VAL A 1 79 ? 11.225 3.372 -5.797 1.00 97.38 79 VAL A O 1
ATOM 654 N N . GLY A 1 80 ? 11.366 2.512 -7.861 1.00 95.44 80 GLY A N 1
ATOM 655 C CA . GLY A 1 80 ? 9.931 2.291 -8.031 1.00 95.44 80 GLY A CA 1
ATOM 656 C C . GLY A 1 80 ? 9.348 1.362 -6.966 1.00 95.44 80 GLY A C 1
ATOM 657 O O . GLY A 1 80 ? 8.308 1.674 -6.386 1.00 95.44 80 GLY A O 1
ATOM 658 N N . PHE A 1 81 ? 10.045 0.269 -6.641 1.00 95.00 81 PHE A N 1
ATOM 659 C CA . PHE A 1 81 ? 9.641 -0.639 -5.569 1.00 95.00 81 PHE A CA 1
ATOM 660 C C . PHE A 1 81 ? 9.585 0.078 -4.218 1.00 95.00 81 PHE A C 1
ATOM 662 O O . PHE A 1 81 ? 8.572 -0.011 -3.527 1.00 95.00 81 PHE A O 1
ATOM 669 N N . ILE A 1 82 ? 10.635 0.821 -3.851 1.00 95.62 82 ILE A N 1
ATOM 670 C CA . ILE A 1 82 ? 10.688 1.562 -2.583 1.00 95.62 82 ILE A CA 1
ATOM 671 C C . ILE A 1 82 ? 9.597 2.633 -2.536 1.00 95.62 82 ILE A C 1
ATOM 673 O O . ILE A 1 82 ? 8.932 2.771 -1.509 1.00 95.62 82 ILE A O 1
ATOM 677 N N . THR A 1 83 ? 9.371 3.367 -3.627 1.00 96.94 83 THR A N 1
ATOM 678 C CA . THR A 1 83 ? 8.318 4.386 -3.705 1.00 96.94 83 THR A CA 1
ATOM 679 C C . THR A 1 83 ? 6.941 3.772 -3.476 1.00 96.94 83 THR A C 1
ATOM 681 O O . THR A 1 83 ? 6.211 4.232 -2.597 1.00 96.94 83 THR A O 1
ATOM 684 N N . VAL A 1 84 ? 6.594 2.702 -4.197 1.00 94.75 84 VAL A N 1
ATOM 685 C CA . VAL A 1 84 ? 5.297 2.026 -4.033 1.00 94.75 84 VAL A CA 1
ATOM 686 C C . VAL A 1 84 ? 5.172 1.406 -2.643 1.00 94.75 84 VAL A C 1
ATOM 688 O O . VAL A 1 84 ? 4.131 1.559 -2.004 1.00 94.75 84 VAL A O 1
ATOM 691 N N . ALA A 1 85 ? 6.230 0.769 -2.133 1.00 92.38 85 ALA A N 1
ATOM 692 C CA . ALA A 1 85 ? 6.260 0.214 -0.782 1.00 92.38 85 ALA A CA 1
ATOM 693 C C . ALA A 1 85 ? 6.007 1.294 0.278 1.00 92.38 85 ALA A C 1
ATOM 695 O O . ALA A 1 85 ? 5.189 1.095 1.172 1.00 92.38 85 ALA A O 1
ATOM 696 N N . THR A 1 86 ? 6.652 2.455 0.148 1.00 95.62 86 THR A N 1
ATOM 697 C CA . THR A 1 86 ? 6.540 3.578 1.092 1.00 95.62 86 THR A CA 1
ATOM 698 C C . THR A 1 86 ? 5.159 4.220 1.044 1.00 95.62 86 THR A C 1
ATOM 700 O O . THR A 1 86 ? 4.550 4.438 2.089 1.00 95.62 86 THR A O 1
ATOM 703 N N . ILE A 1 87 ? 4.622 4.475 -0.152 1.00 95.38 87 ILE A N 1
ATOM 704 C CA . ILE A 1 87 ? 3.266 5.020 -0.308 1.00 95.38 87 ILE A CA 1
ATOM 705 C C . ILE A 1 87 ? 2.245 4.045 0.275 1.00 95.38 87 ILE A C 1
ATOM 707 O O . ILE A 1 87 ? 1.399 4.439 1.073 1.00 95.38 87 ILE A O 1
ATOM 711 N N . THR A 1 88 ? 2.354 2.761 -0.069 1.00 90.75 88 THR A N 1
ATOM 712 C CA . THR A 1 88 ? 1.457 1.731 0.466 1.00 90.75 88 THR A CA 1
ATOM 713 C C . THR A 1 88 ? 1.579 1.656 1.984 1.00 90.75 88 THR A C 1
ATOM 715 O O . THR A 1 88 ? 0.567 1.569 2.669 1.00 90.75 88 THR A O 1
ATOM 718 N N . ARG A 1 89 ? 2.796 1.749 2.533 1.00 90.19 89 ARG A N 1
ATOM 719 C CA . ARG A 1 89 ? 3.033 1.767 3.978 1.00 90.19 89 ARG A CA 1
ATOM 720 C C . ARG A 1 89 ? 2.314 2.936 4.652 1.00 90.19 89 ARG A C 1
ATOM 722 O O . ARG A 1 89 ? 1.568 2.701 5.597 1.00 90.19 89 ARG A O 1
ATOM 729 N N . ALA A 1 90 ? 2.482 4.147 4.129 1.00 92.06 90 ALA A N 1
ATOM 730 C CA . ALA A 1 90 ? 1.829 5.342 4.652 1.00 92.06 90 ALA A CA 1
ATOM 731 C C . ALA A 1 90 ? 0.296 5.247 4.566 1.00 92.06 90 ALA A C 1
ATOM 733 O O . ALA A 1 90 ? -0.397 5.609 5.512 1.00 92.06 90 ALA A O 1
ATOM 734 N N . LEU A 1 91 ? -0.241 4.709 3.466 1.00 88.12 91 LEU A N 1
ATOM 735 C CA . LEU A 1 91 ? -1.681 4.490 3.313 1.00 88.12 91 LEU A CA 1
ATOM 736 C C . LEU A 1 91 ? -2.213 3.469 4.321 1.00 88.12 91 LEU A C 1
ATOM 738 O O . LEU A 1 91 ? -3.238 3.714 4.947 1.00 88.12 91 LEU A O 1
ATOM 742 N N . MET A 1 92 ? -1.519 2.344 4.513 1.00 84.12 92 MET A N 1
ATOM 743 C CA . MET A 1 92 ? -1.913 1.336 5.504 1.00 84.12 92 MET A CA 1
ATOM 744 C C . MET A 1 92 ? -1.875 1.901 6.924 1.00 84.12 92 MET A C 1
ATOM 746 O O . MET A 1 92 ? -2.801 1.666 7.693 1.00 84.12 92 MET A O 1
ATOM 750 N N . GLU A 1 93 ? -0.838 2.669 7.267 1.00 86.88 93 GLU A N 1
ATOM 751 C CA . GLU A 1 93 ? -0.740 3.357 8.559 1.00 86.88 93 GLU A CA 1
ATOM 752 C C . GLU A 1 93 ? -1.883 4.359 8.741 1.00 86.88 93 GLU A C 1
ATOM 754 O O . GLU A 1 93 ? -2.547 4.347 9.775 1.00 86.88 93 GLU A O 1
ATOM 759 N N . PHE A 1 94 ? -2.186 5.153 7.714 1.00 85.88 94 PHE A N 1
ATOM 760 C CA . PHE A 1 94 ? -3.324 6.066 7.728 1.00 85.88 94 PHE A CA 1
ATOM 761 C C . PHE A 1 94 ? -4.654 5.329 7.944 1.00 85.88 94 PHE A C 1
ATOM 763 O O . PHE A 1 94 ? -5.440 5.722 8.806 1.00 85.88 94 PHE A O 1
ATOM 770 N N . TYR A 1 95 ? -4.900 4.230 7.227 1.00 85.50 95 TYR A N 1
ATOM 771 C CA . TYR A 1 95 ? -6.124 3.443 7.391 1.00 85.50 95 TYR A CA 1
ATOM 772 C C . TYR A 1 95 ? -6.237 2.794 8.773 1.00 85.50 95 TYR A C 1
ATOM 774 O O . TYR A 1 95 ? -7.324 2.791 9.352 1.00 85.50 95 TYR A O 1
ATOM 782 N N . LEU A 1 96 ? -5.133 2.272 9.313 1.00 84.38 96 LEU A N 1
ATOM 783 C CA . LEU A 1 96 ? -5.095 1.724 10.668 1.00 84.38 96 LEU A CA 1
ATOM 784 C C . LEU A 1 96 ? -5.430 2.791 11.709 1.00 84.38 96 LEU A C 1
ATOM 786 O O . LEU A 1 96 ? -6.217 2.520 12.608 1.00 84.38 96 LEU A O 1
ATOM 790 N N . VAL A 1 97 ? -4.891 4.003 11.565 1.00 87.50 97 VAL A N 1
ATOM 791 C CA . VAL A 1 97 ? -5.196 5.122 12.468 1.00 87.50 97 VAL A CA 1
ATOM 792 C C . VAL A 1 97 ? -6.672 5.503 12.395 1.00 87.50 97 VAL A C 1
ATOM 794 O O . VAL A 1 97 ? -7.315 5.655 13.428 1.00 87.50 97 VAL A O 1
ATOM 797 N N . VAL A 1 98 ? -7.239 5.613 11.192 1.00 86.25 98 VAL A N 1
ATOM 798 C CA . VAL A 1 98 ? -8.669 5.922 11.025 1.00 86.25 98 VAL A CA 1
ATOM 799 C C . VAL A 1 98 ? -9.544 4.851 11.674 1.00 86.25 98 VAL A C 1
ATOM 801 O O . VAL A 1 98 ? -10.521 5.176 12.347 1.00 86.25 98 VAL A O 1
ATOM 804 N N . PHE A 1 99 ? -9.192 3.579 11.495 1.00 80.50 99 PHE A N 1
ATOM 805 C CA . PHE A 1 99 ? -9.931 2.490 12.118 1.00 80.50 99 PHE A CA 1
ATOM 806 C C . PHE A 1 99 ? -9.787 2.491 13.643 1.00 80.50 99 PHE A C 1
ATOM 808 O O . PHE A 1 99 ? -10.779 2.313 14.339 1.00 80.50 99 PHE A O 1
ATOM 815 N N . HIS A 1 100 ? -8.588 2.754 14.161 1.00 82.94 100 HIS A N 1
ATOM 816 C CA . HIS A 1 100 ? -8.348 2.851 15.598 1.00 82.94 100 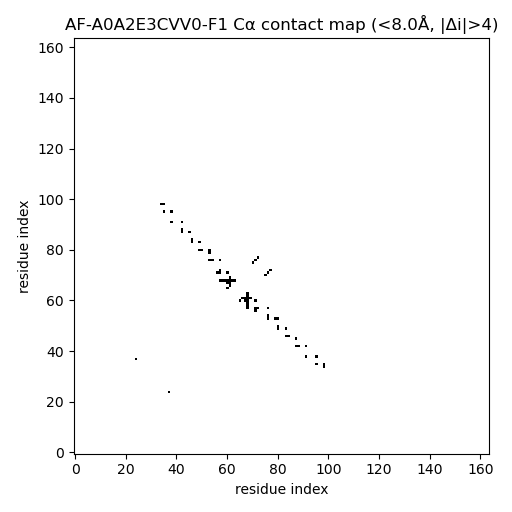HIS A CA 1
ATOM 817 C C . HIS A 1 100 ? -9.208 3.951 16.239 1.00 82.94 100 HIS A C 1
ATOM 819 O O . HIS A 1 100 ? -9.884 3.706 17.231 1.00 82.94 100 HIS A O 1
ATOM 825 N N . ILE A 1 101 ? -9.304 5.119 15.592 1.00 83.25 101 ILE A N 1
ATOM 826 C CA . ILE A 1 101 ? -10.189 6.205 16.040 1.00 83.25 101 ILE A CA 1
ATOM 827 C C . ILE A 1 101 ? -11.655 5.749 16.069 1.00 83.25 101 ILE A C 1
ATOM 829 O O . ILE A 1 101 ? -12.397 6.128 16.971 1.00 83.25 101 ILE A O 1
ATOM 833 N N . TYR A 1 102 ? -12.103 4.949 15.098 1.00 81.31 102 TYR A N 1
ATOM 834 C CA . TYR A 1 102 ? -13.469 4.421 15.099 1.00 81.31 102 TYR A CA 1
ATOM 835 C C . TYR A 1 102 ? -13.728 3.479 16.285 1.00 81.31 102 TYR A C 1
ATOM 837 O O . TYR A 1 102 ? -14.788 3.569 16.906 1.00 81.31 102 TYR A O 1
ATOM 845 N N . GLU A 1 103 ? -12.773 2.608 16.614 1.00 78.12 103 GLU A N 1
ATOM 846 C CA . GLU A 1 103 ? -12.872 1.724 17.783 1.00 78.12 103 GLU A CA 1
ATOM 847 C C . GLU A 1 103 ? -12.935 2.525 19.090 1.00 78.12 103 GLU A C 1
ATOM 849 O O . GLU A 1 103 ? -13.829 2.293 19.909 1.00 78.12 103 GLU A O 1
ATOM 854 N N . ASP A 1 104 ? -12.071 3.530 19.241 1.00 77.31 104 ASP A N 1
ATOM 855 C CA . ASP A 1 104 ? -12.035 4.398 20.423 1.00 77.31 104 ASP A CA 1
ATOM 856 C C . ASP A 1 104 ? -13.365 5.156 20.622 1.00 77.31 104 ASP A C 1
ATOM 858 O O . ASP A 1 104 ? -13.842 5.344 21.746 1.00 77.31 104 ASP A O 1
ATOM 862 N N . MET A 1 105 ? -14.023 5.564 19.531 1.00 77.75 105 MET A N 1
ATOM 863 C CA . MET A 1 105 ? -15.323 6.250 19.585 1.00 77.75 105 MET A CA 1
ATOM 864 C C . MET A 1 105 ? -16.445 5.362 20.135 1.00 77.75 105 MET A C 1
ATOM 866 O O . MET A 1 105 ? -17.372 5.872 20.776 1.00 77.75 105 MET A O 1
ATOM 870 N N . GLU A 1 106 ? -16.385 4.050 19.911 1.00 75.81 106 GLU A N 1
ATOM 871 C CA . GLU A 1 106 ? -17.362 3.117 20.476 1.00 75.81 106 GLU A CA 1
ATOM 872 C C . GLU A 1 106 ? -17.138 2.927 21.985 1.00 75.81 106 GLU A C 1
ATOM 874 O O . GLU A 1 106 ? -18.101 2.894 22.759 1.00 75.81 106 GLU A O 1
ATOM 879 N N . GLU A 1 107 ? -15.884 2.922 22.445 1.00 73.94 107 GLU A N 1
ATOM 880 C CA . GLU A 1 107 ? -15.564 2.868 23.876 1.00 73.94 107 GLU A CA 1
ATOM 881 C C . GLU A 1 107 ? -16.046 4.126 24.623 1.00 73.94 107 GLU A C 1
ATOM 883 O O . GLU A 1 107 ? -16.663 4.028 25.693 1.00 73.94 107 GLU A O 1
ATOM 888 N N . ILE A 1 108 ? -15.885 5.310 24.021 1.00 79.88 108 ILE A N 1
ATOM 889 C CA . ILE A 1 108 ? -16.385 6.578 24.581 1.00 79.88 108 ILE A CA 1
ATOM 890 C C . ILE A 1 108 ? -17.907 6.532 24.805 1.00 79.88 108 ILE A C 1
ATOM 892 O O . ILE A 1 108 ? -18.401 7.043 25.817 1.00 79.88 108 ILE A O 1
ATOM 896 N N . ARG A 1 109 ? -18.677 5.873 23.927 1.00 75.00 109 ARG A N 1
ATOM 897 C CA . ARG A 1 109 ? -20.135 5.707 24.107 1.00 75.00 109 ARG A CA 1
ATOM 898 C C . ARG A 1 109 ? -20.478 4.836 25.311 1.00 75.00 109 ARG A C 1
ATOM 900 O O . ARG A 1 109 ? -21.448 5.120 26.018 1.00 75.00 109 ARG A O 1
ATOM 907 N N . VAL A 1 110 ? -19.693 3.793 25.573 1.00 76.38 110 VAL A N 1
ATOM 908 C CA . VAL A 1 110 ? -19.873 2.930 26.750 1.00 76.38 110 VAL A CA 1
ATOM 909 C C . VAL A 1 110 ? -19.550 3.693 28.037 1.00 76.38 110 VAL A C 1
ATOM 911 O O . VAL A 1 110 ? -20.307 3.598 29.008 1.00 76.38 110 VAL A O 1
ATOM 914 N N . ILE A 1 111 ? -18.480 4.491 28.042 1.00 80.81 111 ILE A N 1
ATOM 915 C CA . ILE A 1 111 ? -18.108 5.350 29.178 1.00 80.81 111 ILE A CA 1
ATOM 916 C C . ILE A 1 111 ? -19.190 6.404 29.436 1.00 80.81 111 ILE A C 1
A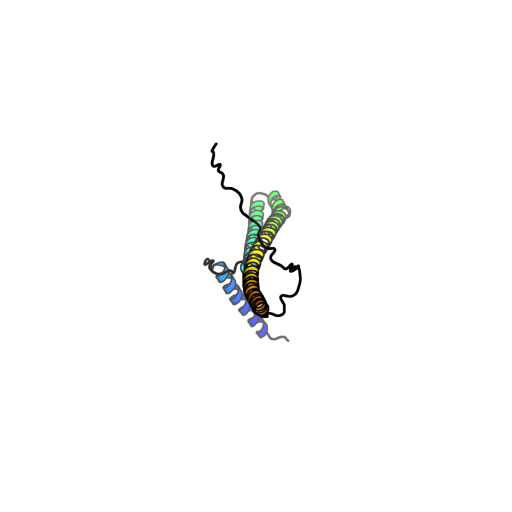TOM 918 O O . ILE A 1 111 ? -19.607 6.584 30.582 1.00 80.81 111 ILE A O 1
ATOM 922 N N . SER A 1 112 ? -19.707 7.038 28.380 1.00 81.12 112 SER A N 1
ATOM 923 C CA . SER A 1 112 ? -20.799 8.013 28.467 1.00 81.12 112 SER A CA 1
ATOM 924 C C . SER A 1 112 ? -22.040 7.417 29.142 1.00 81.12 112 SER A C 1
ATOM 926 O O . SER A 1 112 ? -22.543 8.006 30.097 1.00 81.12 112 SER A O 1
ATOM 928 N N . LYS A 1 113 ? -22.461 6.200 28.760 1.00 80.81 113 LYS A N 1
ATOM 929 C CA . LYS A 1 113 ? -23.590 5.497 29.404 1.00 80.81 113 LYS A CA 1
ATOM 930 C C . LYS A 1 113 ? -23.367 5.241 30.898 1.00 80.81 113 LYS A C 1
ATOM 932 O O . LYS A 1 113 ? -24.297 5.383 31.691 1.00 80.81 113 LYS A O 1
ATOM 937 N N . ARG A 1 114 ? -22.145 4.876 31.300 1.00 82.94 114 ARG A N 1
ATOM 938 C CA . ARG A 1 114 ? -21.800 4.678 32.721 1.00 82.94 114 ARG A CA 1
ATOM 939 C C . ARG A 1 114 ? -21.828 5.995 33.495 1.00 82.94 114 ARG A C 1
ATOM 941 O O . ARG A 1 114 ? -22.340 6.022 34.610 1.00 82.94 114 ARG A O 1
ATOM 948 N N . PHE A 1 115 ? -21.338 7.081 32.898 1.00 81.31 115 PHE A N 1
ATOM 949 C CA . PHE A 1 115 ? -21.425 8.426 33.471 1.00 81.31 115 PHE A CA 1
ATOM 950 C C . PHE A 1 115 ? -22.874 8.902 33.636 1.00 81.31 115 PHE A C 1
ATOM 952 O O . PHE A 1 115 ? -23.205 9.479 34.670 1.00 81.31 115 PHE A O 1
ATOM 959 N N . SER A 1 116 ? -23.759 8.610 32.679 1.00 81.75 116 SER A N 1
ATOM 960 C CA . SER A 1 116 ? -25.194 8.902 32.806 1.00 81.75 116 SER A CA 1
ATOM 961 C C . SER A 1 116 ? -25.834 8.148 33.979 1.00 81.75 116 SER A C 1
ATOM 963 O O . SER A 1 116 ? -26.539 8.758 34.779 1.00 81.75 116 SER A O 1
ATOM 965 N N . GLY A 1 117 ? -25.529 6.856 34.151 1.00 79.00 117 GLY A N 1
ATOM 966 C CA . GLY A 1 117 ? -26.018 6.074 35.299 1.00 79.00 117 GLY A CA 1
ATOM 967 C C . GLY A 1 117 ? -25.436 6.521 36.650 1.00 79.00 117 GLY A C 1
ATOM 968 O O . GLY A 1 117 ? -26.108 6.470 37.683 1.00 79.00 117 GLY A O 1
ATOM 969 N N . LEU A 1 118 ? -24.197 7.024 36.659 1.00 83.88 118 LEU A N 1
ATOM 970 C CA . LEU A 1 118 ? -23.605 7.670 37.834 1.00 83.88 118 LEU A CA 1
ATOM 971 C C . LEU A 1 118 ? -24.321 8.981 38.171 1.00 83.88 118 LEU A C 1
ATOM 973 O O . LEU A 1 118 ? -24.562 9.240 39.346 1.00 83.88 118 LEU A O 1
ATOM 977 N N . SER A 1 119 ? -24.714 9.776 37.172 1.00 81.19 119 SER A N 1
ATOM 978 C CA . SER A 1 119 ? -25.493 11.001 37.388 1.00 81.19 119 SER A CA 1
ATOM 979 C C . SER A 1 119 ? -26.846 10.709 38.035 1.00 81.19 119 SER A C 1
ATOM 981 O O . SER A 1 119 ? -27.225 11.412 38.965 1.00 81.19 119 SER A O 1
ATOM 983 N N . GLU A 1 120 ? -27.548 9.653 37.614 1.00 78.75 120 GLU A N 1
ATOM 984 C CA . GLU A 1 120 ? -28.791 9.219 38.275 1.00 78.75 120 GLU A CA 1
ATOM 985 C C . GLU A 1 120 ? -28.550 8.795 39.729 1.00 78.75 120 GLU A C 1
ATOM 987 O O . GLU A 1 120 ? -29.332 9.125 40.622 1.00 78.75 120 GLU A O 1
ATOM 992 N N . SER A 1 121 ? -27.430 8.117 39.994 1.00 78.19 121 SER A N 1
ATOM 993 C CA . SER A 1 121 ? -27.040 7.731 41.353 1.00 78.19 121 SER A CA 1
ATOM 994 C C . SER A 1 121 ? -26.738 8.962 42.217 1.00 78.19 121 SER A C 1
ATOM 996 O O . SER A 1 121 ? -27.222 9.052 43.345 1.00 78.19 121 SER A O 1
ATOM 998 N N . VAL A 1 122 ? -26.003 9.943 41.684 1.00 76.12 122 VAL A N 1
ATOM 999 C CA . VAL A 1 122 ? -25.688 11.214 42.359 1.00 76.12 122 VAL A CA 1
ATOM 1000 C C . VAL A 1 122 ? -26.954 12.037 42.615 1.00 76.12 122 VAL A C 1
ATOM 1002 O O . VAL A 1 122 ? -27.121 12.548 43.720 1.00 76.12 122 VAL A O 1
ATOM 1005 N N . GLU A 1 123 ? -27.882 12.107 41.659 1.00 77.44 123 GLU A N 1
ATOM 1006 C CA . GLU A 1 123 ? -29.183 12.772 41.819 1.00 77.44 123 GLU A CA 1
ATOM 1007 C C . GLU A 1 123 ? -30.044 12.070 42.883 1.00 77.44 123 GLU A C 1
ATOM 1009 O O . GLU A 1 123 ? -30.685 12.726 43.703 1.00 77.44 123 GLU A O 1
ATOM 1014 N N . SER A 1 124 ? -30.015 10.732 42.945 1.00 70.31 124 SER A N 1
ATOM 1015 C CA . SER A 1 124 ? -30.720 9.969 43.985 1.00 70.31 124 SER A CA 1
ATOM 1016 C C . SER A 1 124 ? -30.158 10.244 45.386 1.00 70.31 124 SER A C 1
ATOM 1018 O O . SER A 1 124 ? -30.921 10.439 46.333 1.00 70.31 124 SER A O 1
ATOM 1020 N N . VAL A 1 125 ? -28.830 10.355 45.516 1.00 70.00 125 VAL A N 1
ATOM 1021 C CA . VAL A 1 125 ? -28.143 10.690 46.774 1.00 70.00 125 VAL A CA 1
ATOM 1022 C C . VAL A 1 125 ? -28.407 12.146 47.163 1.00 70.00 125 VAL A C 1
ATOM 1024 O O . VAL A 1 125 ? -28.710 12.437 48.324 1.00 70.00 125 VAL A O 1
ATOM 1027 N N . ALA A 1 126 ? -28.384 13.067 46.199 1.00 71.25 126 ALA A N 1
ATOM 1028 C CA . ALA A 1 126 ? -28.775 14.458 46.407 1.00 71.25 126 ALA A CA 1
ATOM 1029 C C . ALA A 1 126 ? -30.249 14.570 46.840 1.00 71.25 126 ALA A C 1
ATOM 1031 O O . ALA A 1 126 ? -30.572 15.301 47.777 1.00 71.25 126 ALA A O 1
ATOM 1032 N N . GLY A 1 127 ? -31.139 13.784 46.232 1.00 66.94 127 GLY A N 1
ATOM 1033 C CA . GLY A 1 127 ? -32.553 13.683 46.591 1.00 66.94 127 GLY A CA 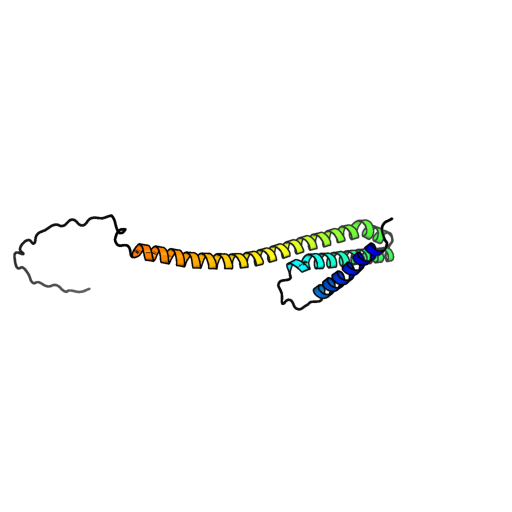1
ATOM 1034 C C . GLY A 1 127 ? -32.792 13.116 47.994 1.00 66.94 127 GLY A C 1
ATOM 1035 O O . GLY A 1 127 ? -33.660 13.621 48.708 1.00 66.94 127 GLY A O 1
ATOM 1036 N N . ILE A 1 128 ? -32.001 12.128 48.426 1.00 68.38 128 ILE A N 1
ATOM 1037 C CA . ILE A 1 128 ? -32.009 11.610 49.808 1.00 68.38 128 ILE A CA 1
ATOM 1038 C C . ILE A 1 128 ? -31.579 12.708 50.783 1.00 68.38 128 ILE A C 1
ATOM 1040 O O . ILE A 1 128 ? -32.232 12.924 51.804 1.00 68.38 128 ILE A O 1
ATOM 1044 N N . THR A 1 129 ? -30.536 13.461 50.436 1.00 65.25 129 THR A N 1
ATOM 1045 C CA . THR A 1 129 ? -30.020 14.551 51.275 1.00 65.25 129 THR A CA 1
ATOM 1046 C C . THR A 1 129 ? -31.018 15.714 51.369 1.00 65.25 129 THR A C 1
ATOM 1048 O O . THR A 1 129 ? -31.190 16.299 52.435 1.00 65.25 129 THR A O 1
ATOM 1051 N N . ARG A 1 130 ? -31.775 15.996 50.297 1.00 62.97 130 ARG A N 1
ATOM 1052 C CA . ARG A 1 130 ? -32.836 17.023 50.258 1.00 62.97 130 ARG A CA 1
ATOM 1053 C C . ARG A 1 130 ? -34.041 16.703 51.151 1.00 62.97 130 ARG A C 1
ATOM 1055 O O . ARG A 1 130 ? -34.805 17.604 51.488 1.00 62.97 130 ARG A O 1
ATOM 1062 N N . ARG A 1 131 ? -34.224 15.438 51.545 1.00 62.81 131 ARG A N 1
ATOM 1063 C CA . ARG A 1 131 ? -35.285 15.013 52.477 1.00 62.81 131 ARG A CA 1
ATOM 1064 C C . ARG A 1 131 ? -34.878 15.101 53.950 1.00 62.81 131 ARG A C 1
ATOM 1066 O O . ARG A 1 131 ? -35.702 14.806 54.810 1.00 62.81 131 ARG A O 1
ATOM 1073 N N . LEU A 1 132 ? -33.648 15.520 54.251 1.00 64.12 132 LEU A N 1
ATOM 1074 C CA . LEU A 1 132 ? -33.156 15.676 55.615 1.00 64.12 132 LEU A CA 1
ATOM 1075 C C . LEU A 1 132 ? -33.318 17.142 56.077 1.00 64.12 132 LEU A C 1
ATOM 1077 O O . LEU A 1 132 ? -32.584 18.016 55.614 1.00 64.12 132 LEU A O 1
ATOM 1081 N N . PRO A 1 133 ? -34.256 17.448 56.996 1.00 59.94 133 PRO A N 1
ATOM 1082 C CA . PRO A 1 133 ? -34.620 18.821 57.378 1.00 59.94 133 PRO A CA 1
ATOM 1083 C C . PRO A 1 133 ? -33.544 19.590 58.172 1.00 59.94 133 PRO A C 1
ATOM 1085 O O . PRO A 1 133 ? -33.747 20.751 58.512 1.00 59.94 133 PRO A O 1
ATOM 1088 N N . PHE A 1 134 ? -32.400 18.976 58.475 1.00 65.12 134 PHE A N 1
ATOM 1089 C CA . PHE A 1 134 ? -31.367 19.527 59.360 1.00 65.12 134 PHE A CA 1
ATOM 1090 C C . PHE A 1 134 ? -30.185 20.206 58.643 1.00 65.12 134 PHE A C 1
ATOM 1092 O O . PHE A 1 134 ? -29.358 20.822 59.307 1.00 65.12 134 PHE A O 1
ATOM 1099 N N . LEU A 1 135 ? -30.106 20.148 57.307 1.00 62.31 135 LEU A N 1
ATOM 1100 C CA . LEU A 1 135 ? -29.045 20.799 56.513 1.00 62.31 135 LEU A CA 1
ATOM 1101 C C . LEU A 1 135 ? -29.468 22.147 55.894 1.00 62.31 135 LEU A C 1
ATOM 1103 O O . LEU A 1 135 ? -28.674 22.784 55.209 1.00 62.31 135 LEU A O 1
ATOM 1107 N N . ASN A 1 136 ? -30.682 22.636 56.174 1.00 56.38 136 ASN A N 1
ATOM 1108 C CA . ASN A 1 136 ? -31.152 23.956 55.731 1.00 56.38 136 ASN A CA 1
ATOM 1109 C C . ASN A 1 136 ? -30.724 25.067 56.716 1.00 56.38 136 ASN A C 1
ATOM 1111 O O . ASN A 1 136 ? -31.552 25.796 57.266 1.00 56.38 136 ASN A O 1
ATOM 1115 N N . GLY A 1 137 ? -29.421 25.136 56.996 1.00 64.94 137 GLY A N 1
ATOM 1116 C CA . GLY A 1 137 ? -28.824 26.010 58.001 1.00 64.94 137 GLY A CA 1
ATOM 1117 C C . GLY A 1 137 ? -28.007 27.153 57.399 1.00 64.94 137 GLY A C 1
ATOM 1118 O O . GLY A 1 137 ? -26.924 26.932 56.872 1.00 64.94 137 GLY A O 1
ATOM 1119 N N . THR A 1 138 ? -28.493 28.377 57.633 1.00 58.84 138 THR A N 1
ATOM 1120 C CA . THR A 1 138 ? -27.801 29.683 57.557 1.00 58.84 138 THR A CA 1
ATOM 1121 C C . THR A 1 138 ? -27.663 30.314 56.160 1.00 58.84 138 THR A C 1
ATOM 1123 O O . THR A 1 138 ? -26.864 29.890 55.339 1.00 58.84 138 THR A O 1
ATOM 1126 N N . ASN A 1 139 ? -28.395 31.401 55.874 1.00 46.28 139 ASN A N 1
ATOM 1127 C CA . ASN A 1 139 ? -28.009 32.780 56.213 1.00 46.28 139 ASN A CA 1
ATOM 1128 C C . ASN A 1 139 ? -29.033 33.804 55.654 1.00 46.28 139 ASN A C 1
ATOM 1130 O O . ASN A 1 139 ? -29.444 33.679 54.505 1.00 46.28 139 ASN A O 1
ATOM 1134 N N . GLY A 1 140 ? -29.392 34.841 56.432 1.00 42.81 140 GLY A N 1
ATOM 1135 C CA . GLY A 1 140 ? -29.993 36.073 55.879 1.00 42.81 140 GLY A CA 1
ATOM 1136 C C . GLY A 1 140 ? -31.328 36.590 56.443 1.00 42.81 140 GLY A C 1
ATOM 1137 O O . GLY A 1 140 ? -32.265 36.772 55.684 1.00 42.81 140 GLY A O 1
ATOM 1138 N N . LYS A 1 141 ? -31.377 36.887 57.751 1.00 42.75 141 LYS A N 1
ATOM 1139 C CA . LYS A 1 141 ? -32.121 37.992 58.413 1.00 42.75 141 LYS A CA 1
ATOM 1140 C C . LYS A 1 141 ? -33.581 38.288 58.002 1.00 42.75 141 LYS A C 1
ATOM 1142 O O . LYS A 1 141 ? -33.839 38.973 57.021 1.00 42.75 141 LYS A O 1
ATOM 1147 N N . ALA A 1 142 ? -34.502 38.002 58.923 1.00 52.66 142 ALA A N 1
ATOM 1148 C CA . ALA A 1 142 ? -35.721 38.788 59.113 1.00 52.66 142 ALA A CA 1
ATOM 1149 C C . ALA A 1 142 ? -35.685 39.421 60.517 1.00 52.66 142 ALA A C 1
ATOM 1151 O O . ALA A 1 142 ? -35.747 38.680 61.503 1.00 52.66 142 ALA A O 1
ATOM 1152 N N . PRO A 1 143 ? -35.555 40.752 60.654 1.00 46.75 143 PRO A N 1
ATOM 1153 C CA . PRO A 1 143 ? -35.895 41.434 61.891 1.00 46.75 143 PRO A CA 1
ATOM 1154 C C . PRO A 1 143 ? -37.411 41.623 61.958 1.00 46.75 143 PRO A C 1
ATOM 1156 O O . PRO A 1 143 ? -38.045 42.095 61.016 1.00 46.75 143 PRO A O 1
ATOM 1159 N N . LYS A 1 144 ? -37.967 41.191 63.085 1.00 53.09 144 LYS A N 1
ATOM 1160 C CA . LYS A 1 144 ? -39.324 41.478 63.529 1.00 53.09 144 LYS A CA 1
ATOM 1161 C C . LYS A 1 144 ? -39.336 42.884 64.118 1.00 53.09 144 LYS A C 1
ATOM 1163 O O . LYS A 1 144 ? -38.659 43.085 65.119 1.00 53.09 144 LYS A O 1
ATOM 1168 N N . ASP A 1 145 ? -40.168 43.762 63.571 1.00 46.28 145 ASP A N 1
ATOM 1169 C CA . ASP A 1 145 ? -40.599 44.983 64.248 1.00 46.28 145 ASP A CA 1
ATOM 1170 C C . ASP A 1 145 ? -42.135 44.932 64.401 1.00 46.28 145 ASP A C 1
ATOM 1172 O O . ASP A 1 145 ? -42.890 45.076 63.440 1.00 46.28 145 ASP A O 1
ATOM 1176 N N . GLU A 1 146 ? -42.591 44.632 65.621 1.00 53.97 146 GLU A N 1
ATOM 1177 C CA . GLU A 1 146 ? -43.906 45.028 66.164 1.00 53.97 146 GLU A CA 1
ATOM 1178 C C . GLU A 1 146 ? -43.955 46.568 66.354 1.00 53.97 146 GLU A C 1
ATOM 1180 O O . GLU A 1 146 ? -42.890 47.187 66.336 1.00 53.97 146 GLU A O 1
ATOM 1185 N N . PRO A 1 147 ? -45.094 47.235 66.669 1.00 46.69 147 PRO A N 1
ATOM 1186 C CA . PRO A 1 147 ? -46.506 46.845 66.647 1.00 46.69 147 PRO A CA 1
ATOM 1187 C C . PRO A 1 147 ? -47.384 47.812 65.806 1.00 46.69 147 PRO A C 1
ATOM 1189 O O . PRO A 1 147 ? -46.983 48.894 65.383 1.00 46.69 147 PRO A O 1
ATOM 1192 N N . LEU A 1 148 ? -48.636 47.412 65.583 1.00 57.50 148 LEU A N 1
ATOM 1193 C CA . LEU A 1 148 ? -49.673 48.147 64.853 1.00 57.50 148 LEU A CA 1
ATOM 1194 C C . LEU A 1 148 ? -49.989 49.510 65.499 1.00 57.50 148 LEU A C 1
ATOM 1196 O O . LEU A 1 148 ? -50.702 49.584 66.499 1.00 57.50 148 LEU A O 1
ATOM 1200 N N . ALA A 1 149 ? -49.502 50.588 64.883 1.00 48.91 149 ALA A N 1
ATOM 1201 C CA . ALA A 1 149 ? -49.946 51.946 65.161 1.00 48.91 149 ALA A CA 1
ATOM 1202 C C . ALA A 1 149 ? -51.326 52.190 64.525 1.00 48.91 149 ALA A C 1
ATOM 1204 O O . ALA A 1 149 ? -51.508 52.161 63.307 1.00 48.91 149 ALA A O 1
ATOM 1205 N N . GLU A 1 150 ? -52.291 52.400 65.411 1.00 50.09 150 GLU A N 1
ATOM 1206 C CA . GLU A 1 150 ? -53.609 52.997 65.234 1.00 50.09 150 GLU A CA 1
ATOM 1207 C C . GLU A 1 150 ? -53.687 54.007 64.070 1.00 50.09 150 GLU A C 1
ATOM 1209 O O . GLU A 1 150 ? -52.961 54.996 64.030 1.00 50.09 150 GLU A O 1
ATOM 1214 N N . ASN A 1 151 ? -54.582 53.744 63.111 1.00 53.47 151 ASN A N 1
ATOM 1215 C CA . ASN A 1 151 ? -54.808 54.543 61.905 1.00 53.47 151 ASN A CA 1
ATOM 1216 C C . ASN A 1 151 ? -55.690 55.766 62.221 1.00 53.47 151 ASN A C 1
ATOM 1218 O O . ASN A 1 151 ? -56.904 55.604 62.407 1.00 53.47 151 ASN A O 1
ATOM 1222 N N . PRO A 1 152 ? -55.155 57.003 62.227 1.00 46.12 152 PRO A N 1
ATOM 1223 C CA . PRO A 1 152 ? -55.978 58.178 62.315 1.00 46.12 152 PRO A CA 1
ATOM 1224 C C . PRO A 1 152 ? -56.362 58.593 60.897 1.00 46.12 152 PRO A C 1
ATOM 1226 O O . PRO A 1 152 ? -55.593 59.208 60.164 1.00 46.12 152 PRO A O 1
ATOM 1229 N N . ARG A 1 153 ? -57.654 58.411 60.631 1.00 44.72 153 ARG A N 1
ATOM 1230 C CA . ARG A 1 153 ? -58.477 59.427 59.976 1.00 44.72 153 ARG A CA 1
ATOM 1231 C C . ARG A 1 153 ? -58.288 59.576 58.466 1.00 44.72 153 ARG A C 1
ATOM 1233 O O . ARG A 1 153 ? -57.367 60.196 57.955 1.00 44.72 153 ARG A O 1
ATOM 1240 N N . THR A 1 154 ? -59.362 59.189 57.779 1.00 54.78 154 THR A N 1
ATOM 1241 C CA . THR A 1 154 ? -60.132 60.119 56.941 1.00 54.78 154 THR A CA 1
ATOM 1242 C C . THR A 1 154 ? -59.312 61.203 56.241 1.00 54.78 154 THR A C 1
ATOM 1244 O O . THR A 1 154 ? -59.138 62.290 56.793 1.00 54.78 154 THR A O 1
ATOM 1247 N N . ARG A 1 155 ? -58.989 61.018 54.960 1.00 50.50 155 ARG A N 1
ATOM 1248 C CA . ARG A 1 155 ? -59.154 62.127 54.015 1.00 50.50 155 ARG A CA 1
ATOM 1249 C C . ARG A 1 155 ? -59.071 61.678 52.568 1.00 50.50 155 ARG A C 1
ATOM 1251 O O . ARG A 1 155 ? -58.050 61.184 52.126 1.00 50.50 155 ARG A O 1
ATOM 1258 N N . ARG A 1 156 ? -60.121 62.057 51.834 1.00 52.50 156 ARG A N 1
ATOM 1259 C CA . ARG A 1 156 ? -60.111 62.371 50.399 1.00 52.50 156 ARG A CA 1
ATOM 1260 C C . ARG A 1 156 ? -59.881 61.164 49.482 1.00 52.50 156 ARG A C 1
ATOM 1262 O O . ARG A 1 156 ? -58.763 60.765 49.224 1.00 52.50 156 ARG A O 1
ATOM 1269 N N . ARG A 1 157 ? -60.928 60.594 48.870 1.00 53.25 157 ARG A N 1
ATOM 1270 C CA . ARG A 1 157 ? -61.750 61.272 47.840 1.00 53.25 157 ARG A CA 1
ATOM 1271 C C . ARG A 1 157 ? -60.946 62.364 47.138 1.00 53.25 157 ARG A C 1
ATOM 1273 O O . ARG A 1 157 ? -60.914 63.480 47.651 1.00 53.25 157 ARG A O 1
ATOM 1280 N N . ARG A 1 158 ? -60.401 62.071 45.960 1.00 53.03 158 ARG A N 1
ATOM 1281 C CA . ARG A 1 158 ? -60.603 62.867 44.738 1.00 53.03 158 ARG A CA 1
ATOM 1282 C C . ARG A 1 158 ? -59.730 62.278 43.632 1.00 53.03 158 ARG A C 1
ATOM 1284 O O . ARG A 1 158 ? -58.515 62.300 43.740 1.00 53.03 158 ARG A O 1
ATOM 1291 N N . ASN A 1 159 ? -60.410 61.743 42.624 1.00 45.38 159 ASN A N 1
ATOM 1292 C CA . ASN A 1 159 ? -60.134 61.889 41.198 1.00 45.38 159 ASN A CA 1
ATOM 1293 C C . ASN A 1 159 ? -58.706 62.304 40.826 1.00 45.38 159 ASN A C 1
ATOM 1295 O O . ASN A 1 159 ? -58.299 63.412 41.165 1.00 45.38 159 ASN A O 1
ATOM 1299 N N . LYS A 1 160 ? -58.085 61.557 39.914 1.00 51.06 160 LYS A N 1
ATOM 1300 C CA . LYS A 1 160 ? -58.149 61.929 38.494 1.00 51.06 160 LYS A CA 1
ATOM 1301 C C . LYS A 1 160 ? -57.646 60.759 37.649 1.00 51.06 160 LYS A C 1
ATOM 1303 O O . LYS A 1 160 ? -56.461 60.467 37.615 1.00 51.06 160 LYS A O 1
ATOM 1308 N N . VAL A 1 161 ? -58.588 60.082 37.004 1.00 60.31 161 VAL A N 1
ATOM 1309 C CA . VAL A 1 161 ? -58.335 59.417 35.727 1.00 60.31 161 VAL A CA 1
ATOM 1310 C C . VAL A 1 161 ? -58.208 60.562 34.734 1.00 60.31 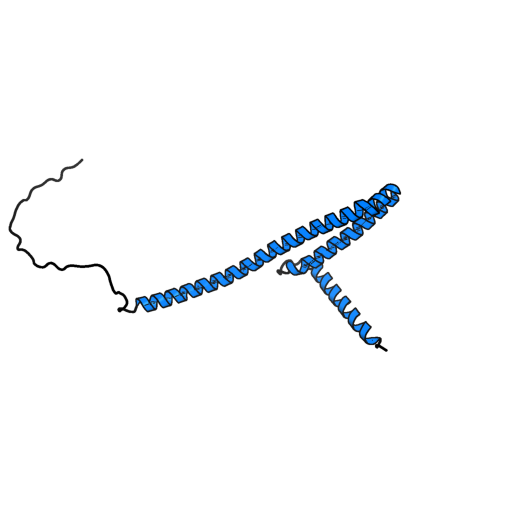161 VAL A C 1
ATOM 1312 O O . VAL A 1 161 ? -59.158 61.333 34.661 1.00 60.31 161 VAL A O 1
ATOM 1315 N N . GLU A 1 162 ? -57.092 60.718 34.028 1.00 56.06 162 GLU A N 1
ATOM 1316 C CA . GLU A 1 162 ? -57.117 61.343 32.702 1.00 56.06 162 GLU A CA 1
ATOM 1317 C C . GLU A 1 162 ? -56.001 60.812 31.792 1.00 56.06 162 GLU A C 1
ATOM 1319 O O . GLU A 1 162 ? -54.980 60.347 32.303 1.00 56.06 162 GLU A O 1
ATOM 1324 N N . PRO A 1 163 ? -56.246 60.827 30.467 1.00 59.78 163 PRO A N 1
ATOM 1325 C CA . PRO A 1 163 ? -55.538 60.038 29.470 1.00 59.78 163 PRO A CA 1
ATOM 1326 C C . PRO A 1 163 ? -54.573 60.869 28.601 1.00 59.78 163 PRO A C 1
ATOM 1328 O O . PRO A 1 163 ? -54.566 62.097 28.671 1.00 59.78 163 PRO A O 1
ATOM 1331 N N . TYR A 1 164 ? -53.885 60.128 27.721 1.00 46.72 164 TYR A N 1
ATOM 1332 C CA . TYR A 1 164 ? -52.864 60.475 26.718 1.00 46.72 164 TYR A CA 1
ATOM 1333 C C . TYR A 1 164 ? -51.429 60.604 27.228 1.00 46.72 164 TYR A C 1
ATOM 1335 O O . TYR A 1 164 ? -51.082 61.624 27.857 1.00 46.72 164 TYR A O 1
#

Secondary structure (DSSP, 8-state):
---THHHHHHHHHHHHHHHHHHHHHT-TT--S--HHHHHHHHHHHHHHHHHHHHHHHHHHHHHH-HHHHHHIIIIIHHHHHHHHHHHHHHHHHHHHHHHHHHHHHHHHHHHHHHHHHHHHHHHHHHHHHHT-TTS-----------------------------

Mean predicted aligned error: 17.67 Å

Foldseek 3Di:
DDDPVVVVVVVVVVVVVVVVLVVVVPPPVPPDPCVLVCLVVVLVVQLVVLLVVLVVVLVVLVVVDVVSSVCSVPPVSVVVSVVSNVVSVVVSVVVVVVVVVVVVVVVVVVVVVVVVVVVVVVVVVVVVVVPDPPPPDDDDDDDDDDDDDDDDDDDDDDDDDDDD

Radius of gyration: 41.79 Å; Cα contacts (8 Å, |Δi|>4): 39; chains: 1; bounding box: 83×101×92 Å

pLDDT: mean 72.89, std 17.6, range [42.16, 97.38]